Protein AF-A0A940WWC5-F1 (afdb_monomer)

Radius of gyration: 16.7 Å; Cα contacts (8 Å, |Δi|>4): 117; chains: 1; bounding box: 40×42×40 Å

InterPro domains:
  IPR000772 Ricin B, lectin domain [PF00652] (36-91)
  IPR015289 Alpha-L-arabinofuranosidase B, catalytic [PF09206] (1-24)
  IPR035992 Ricin B-like lectins [SSF50370] (35-92)

Structure (mmCIF, N/CA/C/O backbone):
data_AF-A0A940WWC5-F1
#
_entry.id   AF-A0A940WWC5-F1
#
loop_
_atom_site.group_PDB
_atom_site.id
_atom_site.type_symbol
_atom_site.label_atom_id
_atom_site.label_alt_id
_atom_site.label_comp_id
_atom_site.label_asym_id
_atom_site.label_entity_id
_atom_site.label_seq_id
_atom_site.pdbx_PDB_ins_code
_atom_site.Cartn_x
_atom_site.Cartn_y
_atom_site.Cartn_z
_atom_site.occupancy
_atom_site.B_iso_or_equiv
_atom_site.auth_seq_id
_atom_site.auth_comp_id
_atom_site.auth_asym_id
_atom_site.auth_atom_id
_atom_site.pdbx_PDB_model_num
ATOM 1 N N . MET A 1 1 ? -28.560 10.552 23.557 1.00 43.50 1 MET A N 1
ATOM 2 C CA . MET A 1 1 ? -27.553 9.546 23.951 1.00 43.50 1 MET A CA 1
ATOM 3 C C . MET A 1 1 ? -28.151 8.172 23.709 1.00 43.50 1 MET A C 1
ATOM 5 O O . MET A 1 1 ? -28.888 7.698 24.559 1.00 43.50 1 MET A O 1
ATOM 9 N N . THR A 1 2 ? -27.950 7.588 22.524 1.00 44.91 2 THR A N 1
ATOM 10 C CA . THR A 1 2 ? -28.392 6.207 22.280 1.00 44.91 2 THR A CA 1
ATOM 11 C C . THR A 1 2 ? -27.247 5.295 22.713 1.00 44.91 2 THR A C 1
ATOM 13 O O . THR A 1 2 ? -26.209 5.207 22.063 1.00 44.91 2 THR A O 1
ATOM 16 N N . SER A 1 3 ? -27.363 4.763 23.925 1.00 51.34 3 SER A N 1
ATOM 17 C CA . SER A 1 3 ? -26.459 3.767 24.489 1.00 51.34 3 SER A CA 1
ATOM 18 C C . SER A 1 3 ? -26.774 2.428 23.831 1.00 51.34 3 SER A C 1
ATOM 20 O O . SER A 1 3 ? -27.842 1.874 24.085 1.00 51.34 3 SER A O 1
ATOM 22 N N . GLY A 1 4 ? -25.895 1.914 22.973 1.00 53.19 4 GLY A N 1
ATOM 23 C CA . GLY A 1 4 ? -26.160 0.600 22.385 1.00 53.19 4 GLY A CA 1
ATOM 24 C C . GLY A 1 4 ? -25.196 0.082 21.331 1.00 53.19 4 GLY A C 1
ATOM 25 O O . GLY A 1 4 ? -25.270 -1.104 21.035 1.00 53.19 4 GLY A O 1
ATOM 26 N N . PHE A 1 5 ? -24.288 0.892 20.782 1.00 53.03 5 PHE A N 1
ATOM 27 C CA . PHE A 1 5 ? -23.242 0.328 19.929 1.00 53.03 5 PHE A CA 1
ATOM 28 C C . PHE A 1 5 ? -22.150 -0.287 20.818 1.00 53.03 5 PHE A C 1
ATOM 30 O O . PHE A 1 5 ? -21.622 0.420 21.685 1.00 53.03 5 PHE A O 1
ATOM 37 N N . PRO A 1 6 ? -21.858 -1.594 20.679 1.00 56.84 6 PRO A N 1
ATOM 38 C CA . PRO A 1 6 ? -20.749 -2.215 21.379 1.00 56.84 6 PRO A CA 1
ATOM 39 C C . PRO A 1 6 ? -19.458 -1.460 21.061 1.00 56.84 6 PRO A C 1
ATOM 41 O O . PRO A 1 6 ? -19.262 -0.981 19.949 1.00 56.84 6 PRO A O 1
ATOM 44 N N . SER A 1 7 ? -18.577 -1.333 22.052 1.00 62.78 7 SER A N 1
ATOM 45 C CA . SER A 1 7 ? -17.227 -0.828 21.794 1.00 62.78 7 SER A CA 1
ATOM 46 C C . SER A 1 7 ? -16.515 -1.743 20.793 1.00 62.78 7 SER A C 1
ATOM 48 O O . SER A 1 7 ? -16.767 -2.950 20.803 1.00 62.78 7 SER A O 1
ATOM 50 N N . ASP A 1 8 ? -15.572 -1.215 20.009 1.00 63.03 8 ASP A N 1
ATOM 51 C CA . ASP A 1 8 ? -14.730 -2.011 19.098 1.00 63.03 8 ASP A CA 1
ATOM 52 C C . ASP A 1 8 ? -14.120 -3.243 19.802 1.00 63.03 8 ASP A C 1
ATOM 54 O O . ASP A 1 8 ? -13.932 -4.298 19.204 1.00 63.03 8 ASP A O 1
ATOM 58 N N . ALA A 1 9 ? -13.860 -3.147 21.112 1.00 59.44 9 ALA A N 1
ATOM 59 C CA . ALA A 1 9 ? -13.387 -4.256 21.938 1.00 59.44 9 ALA A CA 1
ATOM 60 C C . ALA A 1 9 ? -14.423 -5.384 22.107 1.00 59.44 9 ALA A C 1
ATOM 62 O O . ALA A 1 9 ? -14.067 -6.562 22.082 1.00 59.44 9 ALA A O 1
ATOM 63 N N . THR A 1 10 ? -15.702 -5.042 22.266 1.00 69.38 10 THR A N 1
ATOM 64 C CA . THR A 1 10 ? -16.800 -6.012 22.350 1.00 69.38 10 THR A CA 1
ATOM 65 C C . THR A 1 10 ? -17.033 -6.689 21.000 1.00 69.38 10 THR A C 1
ATOM 67 O O . THR A 1 10 ? -17.206 -7.906 20.959 1.00 69.38 10 THR A O 1
ATOM 70 N N . GLU A 1 11 ? -16.963 -5.941 19.896 1.00 70.19 11 GLU A N 1
ATOM 71 C CA . GLU A 1 11 ? -17.061 -6.516 18.547 1.00 70.19 11 GLU A CA 1
ATOM 72 C C . GLU A 1 11 ? -15.875 -7.442 18.235 1.00 70.19 11 GLU A C 1
ATOM 74 O O . GLU A 1 11 ? -16.070 -8.565 17.767 1.00 70.19 11 GLU A O 1
ATOM 79 N N . ASN A 1 12 ? -14.655 -7.044 18.609 1.00 65.12 12 ASN A N 1
ATOM 80 C CA . ASN A 1 12 ? -13.459 -7.876 18.465 1.00 65.12 12 ASN A CA 1
ATOM 81 C C . ASN A 1 12 ? -13.545 -9.188 19.268 1.00 65.12 12 ASN A C 1
ATOM 83 O O . ASN A 1 12 ? -13.129 -10.238 18.776 1.00 65.12 12 ASN A O 1
ATOM 87 N N . ALA A 1 13 ? -14.101 -9.162 20.486 1.00 71.44 13 ALA A N 1
ATOM 88 C CA . ALA A 1 13 ? -14.259 -10.358 21.320 1.00 71.44 13 ALA A CA 1
ATOM 89 C C . ALA A 1 13 ? -15.280 -11.356 20.740 1.00 71.44 13 ALA A C 1
ATOM 91 O O . ALA A 1 13 ? -15.069 -12.575 20.769 1.00 71.44 13 ALA A O 1
ATOM 92 N N . VAL A 1 14 ? -16.372 -10.847 20.164 1.00 75.12 14 VAL A N 1
ATOM 93 C CA . VAL A 1 14 ? -17.361 -11.672 19.458 1.00 75.12 14 VAL A CA 1
ATOM 94 C C . VAL A 1 14 ? -16.753 -12.257 18.180 1.00 75.12 14 VAL A C 1
ATOM 96 O O . VAL A 1 14 ? -16.875 -13.459 17.947 1.00 75.12 14 VAL A O 1
ATOM 99 N N . GLN A 1 15 ? -16.009 -11.461 17.404 1.00 68.94 15 GLN A N 1
ATOM 100 C CA . GLN A 1 15 ? -15.318 -11.933 16.201 1.00 68.94 15 GLN A CA 1
ATOM 101 C C . GLN A 1 15 ? -14.286 -13.030 16.514 1.00 68.94 15 GLN A C 1
ATOM 103 O O . GLN A 1 15 ? -14.217 -14.024 15.792 1.00 68.94 15 GLN A O 1
ATOM 108 N N . ALA A 1 16 ? -13.528 -12.903 17.609 1.00 67.69 16 ALA A N 1
ATOM 109 C CA . ALA A 1 16 ? -12.581 -13.929 18.057 1.00 67.69 16 ALA A CA 1
ATOM 110 C C . ALA A 1 16 ? -13.276 -15.265 18.378 1.00 67.69 16 ALA A C 1
ATOM 112 O O . ALA A 1 16 ? -12.768 -16.336 18.044 1.00 67.69 16 ALA A O 1
ATOM 113 N N . SER A 1 17 ? -14.470 -15.199 18.970 1.00 76.44 17 SER A N 1
ATOM 114 C CA . SER A 1 17 ? -15.281 -16.376 19.295 1.00 76.44 17 SER A CA 1
ATOM 115 C C . SER A 1 17 ? -15.847 -17.051 18.036 1.00 76.44 17 SER A C 1
ATOM 117 O O . SER A 1 17 ? -15.818 -18.276 17.933 1.00 76.44 17 SER A O 1
ATOM 119 N N . ILE A 1 18 ? -16.292 -16.266 17.047 1.00 72.94 18 ILE A N 1
ATOM 120 C CA . ILE A 1 18 ? -16.783 -16.758 15.746 1.00 72.94 18 ILE A CA 1
ATOM 121 C C . ILE A 1 18 ? -15.658 -17.446 14.953 1.00 72.94 18 ILE A C 1
ATOM 123 O O . ILE A 1 18 ? -15.857 -18.547 14.434 1.00 72.94 18 ILE A O 1
ATOM 127 N N . THR A 1 19 ? -14.461 -16.851 14.920 1.00 71.31 19 THR A N 1
ATOM 128 C CA . THR A 1 19 ? -13.284 -17.440 14.261 1.00 71.31 19 THR A CA 1
ATOM 129 C C . THR A 1 19 ? -12.827 -18.730 14.955 1.00 71.31 19 THR A C 1
ATOM 131 O O . THR A 1 19 ? -12.497 -19.699 14.277 1.00 71.31 19 THR A O 1
ATOM 134 N N . SER A 1 20 ? -12.857 -18.783 16.293 1.00 73.69 20 SER A N 1
ATOM 135 C CA . SER A 1 20 ? -12.545 -19.995 17.075 1.00 73.69 20 SER A CA 1
ATOM 136 C C . SER A 1 20 ? -13.536 -21.138 16.812 1.00 73.69 20 SER A C 1
ATOM 138 O O . SER A 1 20 ? -13.156 -22.305 16.750 1.00 73.69 20 SER A O 1
ATOM 140 N N . ALA A 1 21 ? -14.804 -20.798 16.571 1.00 78.50 21 ALA A N 1
ATOM 141 C CA . ALA A 1 21 ? -15.845 -21.745 16.184 1.00 78.50 21 ALA A CA 1
ATOM 142 C C . ALA A 1 21 ? -15.782 -22.175 14.699 1.00 78.50 21 ALA A C 1
ATOM 144 O O . ALA A 1 21 ? -16.634 -22.942 14.256 1.00 78.50 21 ALA A O 1
ATOM 145 N N . GLY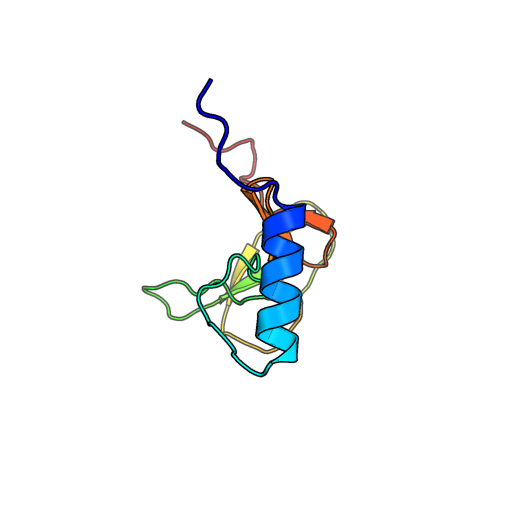 A 1 22 ? -14.791 -21.708 13.927 1.00 65.88 22 GLY A N 1
ATOM 146 C CA . GLY A 1 22 ? -14.560 -22.125 12.538 1.00 65.88 22 GLY A CA 1
ATOM 147 C C . GLY A 1 22 ? -15.454 -21.445 11.497 1.00 65.88 22 GLY A C 1
ATOM 148 O O . GLY A 1 22 ? -15.412 -21.809 10.322 1.00 65.88 22 GLY A O 1
ATOM 149 N N . TYR A 1 23 ? -16.241 -20.442 11.888 1.00 67.12 23 TYR A N 1
ATOM 150 C CA . TYR A 1 23 ? -17.058 -19.669 10.957 1.00 67.12 23 TYR A CA 1
ATOM 151 C C . TYR A 1 23 ? -16.227 -18.519 10.375 1.00 67.12 23 TYR A C 1
ATOM 153 O O . TYR A 1 23 ? -15.961 -17.518 11.037 1.00 67.12 23 TYR A O 1
ATOM 161 N N . SER A 1 24 ? -15.804 -18.639 9.117 1.00 58.69 24 SER A N 1
ATOM 162 C CA . SER A 1 24 ? -15.160 -17.537 8.394 1.00 58.69 24 SER A CA 1
ATOM 163 C C . SER A 1 24 ? -16.216 -16.692 7.682 1.00 58.69 24 SER A C 1
ATOM 165 O O . SER A 1 24 ? -16.731 -17.078 6.635 1.00 58.69 24 SER A O 1
ATOM 167 N N . PHE A 1 25 ? -16.545 -15.525 8.240 1.00 54.50 25 PHE A N 1
ATOM 168 C CA . PHE A 1 25 ? -17.354 -14.525 7.546 1.00 54.50 25 PHE A CA 1
ATOM 169 C C . PHE A 1 25 ? -16.424 -13.578 6.787 1.00 54.50 25 PHE A C 1
ATOM 171 O O . PHE A 1 25 ? -15.683 -12.807 7.390 1.00 54.50 25 PHE A O 1
ATOM 178 N N . SER A 1 26 ? -16.482 -13.612 5.455 1.00 58.12 26 SER A N 1
ATOM 179 C CA . SER A 1 26 ? -15.690 -12.730 4.584 1.00 58.12 26 SER A CA 1
ATOM 180 C C . SER A 1 26 ? -16.121 -11.249 4.646 1.00 58.12 26 SER A C 1
ATOM 182 O O . SER A 1 26 ? -15.605 -10.439 3.881 1.00 58.12 26 SER A O 1
ATOM 184 N N . GLY A 1 27 ? -17.073 -10.901 5.522 1.00 52.09 27 GLY A N 1
ATOM 185 C CA . GLY A 1 27 ? -17.590 -9.544 5.728 1.00 52.09 27 GLY A CA 1
ATOM 186 C C . GLY A 1 27 ? -17.556 -9.067 7.184 1.00 52.09 27 GLY A C 1
ATOM 187 O O . GLY A 1 27 ? -18.251 -8.109 7.511 1.00 52.09 27 GLY A O 1
ATOM 188 N N . GLY A 1 28 ? -16.816 -9.744 8.072 1.00 48.91 28 GLY A N 1
ATOM 189 C CA . GLY A 1 28 ? -16.600 -9.247 9.433 1.00 48.91 28 GLY A CA 1
ATOM 190 C C . GLY A 1 28 ? -15.752 -7.982 9.368 1.00 48.91 28 GLY A C 1
ATOM 191 O O . GLY A 1 28 ? -14.969 -7.819 8.435 1.00 48.91 28 GLY A O 1
ATOM 192 N N . THR A 1 29 ? -15.866 -7.090 10.346 1.00 48.91 29 THR A N 1
ATOM 193 C CA . THR A 1 29 ? -15.087 -5.843 10.481 1.00 48.91 29 THR A CA 1
ATOM 194 C C . THR A 1 29 ? -13.579 -6.068 10.690 1.00 48.91 29 THR A C 1
ATOM 196 O O . THR A 1 29 ? -12.879 -5.229 11.256 1.00 48.91 29 THR A O 1
ATOM 199 N N . THR A 1 30 ? -13.019 -7.164 10.170 1.00 50.06 30 THR A N 1
ATOM 200 C CA . THR A 1 30 ? -11.604 -7.243 9.847 1.00 50.06 30 THR A CA 1
ATOM 201 C C . THR A 1 30 ? -11.330 -6.158 8.816 1.00 50.06 30 THR A C 1
ATOM 203 O O . THR A 1 30 ? -11.569 -6.336 7.623 1.00 50.06 30 THR A O 1
ATOM 206 N N . THR A 1 31 ? -10.843 -5.009 9.286 1.00 53.78 31 THR A N 1
ATOM 207 C CA . THR A 1 31 ? -9.912 -4.170 8.526 1.00 53.78 31 THR A CA 1
ATOM 208 C C . THR A 1 31 ? -9.125 -5.102 7.602 1.00 53.78 31 THR A C 1
ATOM 210 O O . THR A 1 31 ? -8.421 -5.962 8.140 1.00 53.78 31 THR A O 1
ATOM 213 N N . PRO A 1 32 ? -9.288 -5.037 6.264 1.00 55.62 32 PRO A N 1
ATOM 214 C CA . PRO A 1 32 ? -8.550 -5.906 5.364 1.00 55.62 32 PRO A CA 1
ATOM 215 C C . PRO A 1 32 ? -7.073 -5.735 5.697 1.00 55.62 32 PRO A C 1
ATOM 217 O O . PRO A 1 32 ? -6.535 -4.656 5.484 1.00 55.62 32 PRO A O 1
ATOM 220 N N . GLN A 1 33 ? -6.449 -6.726 6.332 1.00 63.81 33 GLN A N 1
ATOM 221 C CA . GLN A 1 33 ? -5.041 -6.664 6.701 1.00 63.81 33 GLN A CA 1
ATOM 222 C C . GLN A 1 33 ? -4.257 -7.243 5.537 1.00 63.81 33 GLN A C 1
ATOM 224 O O . GLN A 1 33 ? -4.368 -8.426 5.228 1.00 63.81 33 GLN A O 1
ATOM 229 N N . GLY A 1 34 ? -3.497 -6.383 4.861 1.00 78.31 34 GLY A N 1
ATOM 230 C CA . GLY A 1 34 ? -2.690 -6.785 3.718 1.00 78.31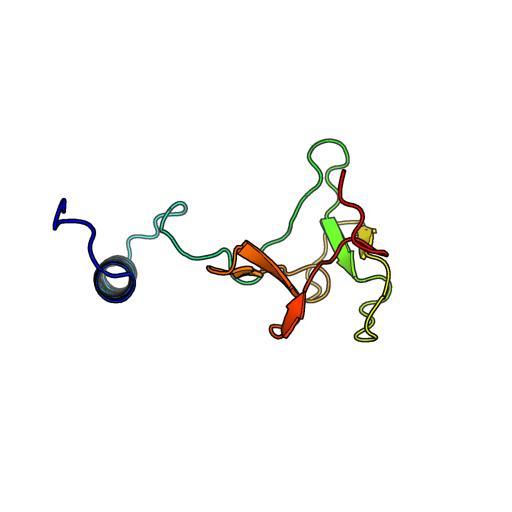 34 GLY A CA 1
ATOM 231 C C . GLY A 1 34 ? -3.507 -7.294 2.525 1.00 78.31 34 GLY A C 1
ATOM 232 O O . GLY A 1 34 ? -3.119 -8.271 1.892 1.00 78.31 34 GLY A O 1
ATOM 233 N N . ALA A 1 35 ? -4.622 -6.646 2.189 1.00 90.06 35 ALA A N 1
ATOM 234 C CA . ALA A 1 35 ? -5.381 -6.962 0.981 1.00 90.06 35 ALA A CA 1
ATOM 235 C C . ALA A 1 35 ? -4.775 -6.289 -0.262 1.00 90.06 35 ALA A C 1
ATOM 237 O O . ALA A 1 35 ? -4.072 -5.284 -0.169 1.00 90.06 35 ALA A O 1
ATOM 238 N N . GLN A 1 36 ? -5.059 -6.830 -1.446 1.00 94.50 36 GLN A N 1
ATOM 239 C CA . GLN A 1 36 ? -4.791 -6.127 -2.701 1.00 94.50 36 GLN A CA 1
ATOM 240 C C . GLN A 1 36 ? -5.915 -5.136 -2.998 1.00 94.50 36 GLN A C 1
ATOM 242 O O . GLN A 1 36 ? -7.091 -5.482 -2.916 1.00 94.50 36 GLN A O 1
ATOM 247 N N . VAL A 1 37 ? -5.548 -3.915 -3.387 1.00 95.12 37 VAL A N 1
ATOM 248 C CA . VAL A 1 37 ? -6.487 -2.933 -3.939 1.00 95.12 37 VAL A CA 1
ATOM 249 C C . VAL A 1 37 ? -6.406 -3.037 -5.456 1.00 95.12 37 VAL A C 1
ATOM 251 O O . VAL A 1 37 ? -5.389 -2.668 -6.039 1.00 95.12 37 VAL A O 1
ATOM 254 N N . VAL A 1 38 ? -7.449 -3.578 -6.087 1.00 96.94 38 VAL A N 1
ATOM 255 C CA . VAL A 1 38 ? -7.478 -3.852 -7.532 1.00 96.94 38 VAL A CA 1
ATOM 256 C C . VAL A 1 38 ? -8.292 -2.778 -8.248 1.00 96.94 38 VAL A C 1
ATOM 258 O O . VAL A 1 38 ? -9.436 -2.506 -7.888 1.00 96.94 38 VAL A O 1
ATOM 261 N N . GLY A 1 39 ? -7.713 -2.171 -9.280 1.00 95.81 39 GLY A N 1
ATOM 262 C CA . GLY A 1 39 ? -8.413 -1.240 -10.154 1.00 95.81 39 GLY A CA 1
ATOM 263 C C . GLY A 1 39 ? -9.489 -1.967 -10.955 1.00 95.81 39 GLY A C 1
ATOM 264 O O . GLY A 1 39 ? -9.176 -2.849 -11.749 1.00 95.81 39 GLY A O 1
ATOM 265 N N . GLY A 1 40 ? -10.754 -1.574 -10.789 1.00 95.94 40 GLY A N 1
ATOM 266 C CA . GLY A 1 40 ? -11.882 -2.268 -11.425 1.00 95.94 40 GLY A CA 1
ATOM 267 C C . GLY A 1 40 ? -11.840 -2.287 -12.958 1.00 95.94 40 GLY A C 1
ATOM 268 O O . GLY A 1 40 ? -12.313 -3.241 -13.561 1.00 95.94 40 GLY A O 1
ATOM 269 N N . GLN A 1 41 ? -11.248 -1.268 -13.593 1.00 96.38 41 GLN A N 1
ATOM 270 C CA . GLN A 1 41 ? -11.111 -1.218 -15.056 1.00 96.38 41 GLN A CA 1
ATOM 271 C C . GLN A 1 41 ? -9.885 -1.976 -15.570 1.00 96.38 41 GLN A C 1
ATOM 273 O O . GLN A 1 41 ? -9.949 -2.627 -16.606 1.00 96.38 41 GLN A O 1
ATOM 278 N N . SER A 1 42 ? -8.753 -1.862 -14.874 1.00 97.19 42 SER A N 1
ATOM 279 C CA . SER A 1 42 ? -7.479 -2.414 -15.341 1.00 97.19 42 SER A CA 1
ATOM 280 C C . SER A 1 42 ? -7.241 -3.853 -14.889 1.00 97.19 42 SER A C 1
ATOM 282 O O . SER A 1 42 ? -6.392 -4.524 -15.463 1.00 97.19 42 SER A O 1
ATOM 284 N N . GLY A 1 43 ? -7.908 -4.306 -13.822 1.00 97.50 43 GLY A N 1
ATOM 285 C CA . GLY A 1 43 ? -7.570 -5.552 -13.131 1.00 97.50 43 GLY A CA 1
ATOM 286 C C . GLY A 1 43 ? -6.188 -5.533 -12.462 1.00 97.50 43 GLY A C 1
ATOM 287 O O . GLY A 1 43 ? -5.715 -6.573 -12.015 1.00 97.50 43 GLY A O 1
ATOM 288 N N . ARG A 1 44 ? -5.526 -4.368 -12.399 1.00 98.44 44 ARG A N 1
ATOM 289 C CA . ARG A 1 44 ? -4.170 -4.190 -11.853 1.00 98.44 44 ARG A CA 1
ATOM 290 C C . ARG A 1 44 ? -4.217 -3.723 -10.404 1.00 98.44 44 ARG A C 1
ATOM 292 O O . ARG A 1 44 ? -5.152 -3.040 -9.992 1.00 98.44 44 ARG A O 1
ATOM 299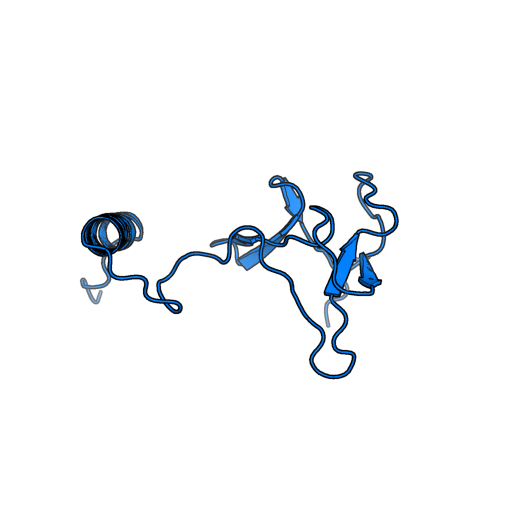 N N . CYS A 1 45 ? -3.191 -4.069 -9.643 1.00 98.25 45 CYS A N 1
ATOM 300 C CA . CYS A 1 45 ? -3.093 -3.804 -8.219 1.00 98.25 45 CYS A CA 1
ATOM 301 C C . CYS A 1 45 ? -2.376 -2.484 -7.923 1.00 98.25 45 CYS A C 1
ATOM 303 O O . CYS A 1 45 ? -1.427 -2.106 -8.609 1.00 98.25 45 CYS A O 1
ATOM 305 N N . LEU A 1 46 ? -2.815 -1.808 -6.862 1.00 98.06 46 LEU A N 1
ATOM 306 C CA . LEU A 1 46 ? -2.118 -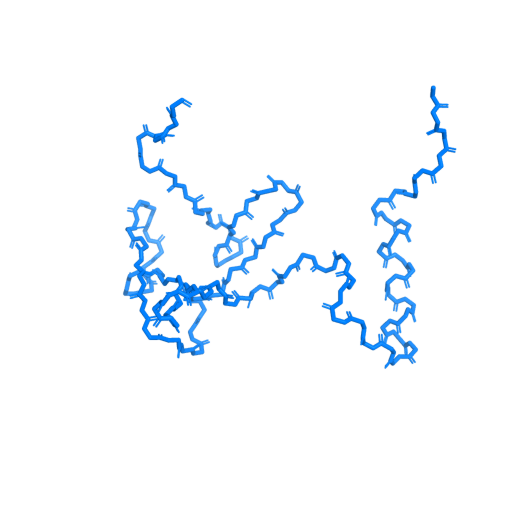0.680 -6.255 1.00 98.06 46 LEU A CA 1
ATOM 307 C C . LEU A 1 46 ? -0.754 -1.147 -5.717 1.00 98.06 46 LEU A C 1
ATOM 309 O O . LEU A 1 46 ? -0.692 -2.008 -4.838 1.00 98.06 46 LEU A O 1
ATOM 313 N N . ASP A 1 47 ? 0.329 -0.583 -6.243 1.00 98.38 47 ASP A N 1
ATOM 314 C CA . ASP A 1 47 ? 1.698 -1.079 -6.078 1.00 98.38 47 ASP A CA 1
ATOM 315 C C . ASP A 1 47 ? 2.662 0.051 -5.708 1.00 98.38 47 ASP A C 1
ATOM 317 O O . ASP A 1 47 ? 2.704 1.092 -6.366 1.00 98.38 47 ASP A O 1
ATOM 321 N N . VAL A 1 48 ? 3.456 -0.148 -4.654 1.00 98.44 48 VAL A N 1
ATOM 322 C CA . VAL A 1 48 ? 4.576 0.751 -4.360 1.00 98.44 48 VAL A CA 1
ATOM 323 C C . VAL A 1 48 ? 5.713 0.465 -5.337 1.00 98.44 48 VAL A C 1
ATOM 325 O O . VAL A 1 48 ? 6.327 -0.607 -5.277 1.00 98.44 48 VAL A O 1
ATOM 328 N N . THR A 1 49 ? 6.013 1.445 -6.194 1.00 98.31 49 THR A N 1
ATOM 329 C CA . THR A 1 49 ? 6.989 1.323 -7.283 1.00 98.31 49 THR A CA 1
ATOM 330 C C . THR A 1 49 ? 8.341 0.817 -6.779 1.00 98.31 49 THR A C 1
ATOM 332 O O . THR A 1 49 ? 8.948 1.394 -5.873 1.00 98.31 49 THR A O 1
ATOM 335 N N . GLY A 1 50 ? 8.807 -0.293 -7.360 1.00 97.56 50 GLY A N 1
ATOM 336 C CA . GLY A 1 50 ? 10.087 -0.921 -7.013 1.00 97.56 50 GLY A CA 1
ATOM 337 C C . GLY A 1 50 ? 10.172 -1.447 -5.575 1.00 97.56 50 GLY A C 1
ATOM 338 O O . GLY A 1 50 ? 11.276 -1.653 -5.081 1.00 97.56 50 GLY A O 1
ATOM 339 N N . ALA A 1 51 ? 9.036 -1.615 -4.886 1.00 97.31 51 ALA A N 1
ATOM 340 C CA . ALA A 1 51 ? 8.963 -1.939 -3.459 1.00 97.31 51 ALA A CA 1
ATOM 341 C C . ALA A 1 51 ? 9.750 -0.966 -2.552 1.00 97.31 51 ALA A C 1
ATOM 343 O O . ALA A 1 51 ? 10.197 -1.335 -1.462 1.00 97.31 51 ALA A O 1
ATOM 344 N N . SER A 1 52 ? 9.929 0.281 -3.003 1.00 97.81 52 SER A N 1
ATOM 345 C CA . SER A 1 52 ? 10.667 1.308 -2.269 1.00 97.81 52 SER A CA 1
ATOM 346 C C . SER A 1 52 ? 9.965 1.672 -0.960 1.00 97.81 52 SER A C 1
ATOM 348 O O . SER A 1 52 ? 8.763 1.917 -0.913 1.00 97.81 52 SER A O 1
ATOM 350 N N . GLN A 1 53 ? 10.742 1.778 0.117 1.00 95.81 53 GLN A N 1
ATOM 351 C CA . GLN A 1 53 ? 10.263 2.251 1.419 1.00 95.81 53 GLN A CA 1
ATOM 352 C C . GLN A 1 53 ? 10.575 3.737 1.660 1.00 95.81 53 GLN A C 1
ATOM 354 O O . GLN A 1 53 ? 10.390 4.247 2.767 1.00 95.81 53 GLN A O 1
ATOM 359 N N . THR A 1 54 ? 11.040 4.457 0.642 1.00 96.94 54 THR A N 1
ATOM 360 C CA . THR A 1 54 ? 11.283 5.899 0.731 1.00 96.94 54 THR A CA 1
ATOM 361 C C . THR A 1 54 ? 9.953 6.651 0.749 1.00 96.94 54 THR A C 1
ATOM 363 O O . THR A 1 54 ? 9.066 6.386 -0.066 1.00 96.94 54 THR A O 1
ATOM 366 N N . ASN A 1 55 ? 9.791 7.593 1.681 1.00 94.62 55 ASN A N 1
ATOM 367 C CA . ASN A 1 55 ? 8.581 8.415 1.750 1.00 94.62 55 ASN A CA 1
ATOM 368 C C . ASN A 1 55 ? 8.425 9.254 0.473 1.00 94.62 55 ASN A C 1
ATOM 370 O O . ASN A 1 55 ? 9.413 9.720 -0.089 1.00 94.62 55 ASN A O 1
ATOM 374 N N . GLY A 1 56 ? 7.184 9.430 0.016 1.00 93.25 56 GLY A N 1
ATOM 375 C CA . GLY A 1 56 ? 6.893 10.122 -1.242 1.00 93.25 56 GLY A CA 1
ATOM 376 C C . GLY A 1 56 ? 7.116 9.280 -2.504 1.00 93.25 56 GLY A C 1
ATOM 377 O O . GLY A 1 56 ? 6.919 9.795 -3.601 1.00 93.25 56 GLY A O 1
ATOM 378 N N . THR A 1 57 ? 7.488 7.996 -2.381 1.00 96.19 57 THR A N 1
ATOM 379 C CA . THR A 1 57 ? 7.479 7.067 -3.525 1.00 96.19 57 THR A CA 1
ATOM 380 C C . THR A 1 57 ? 6.096 7.070 -4.170 1.00 96.19 57 THR A C 1
ATOM 382 O O . THR A 1 57 ? 5.095 6.808 -3.502 1.00 96.19 57 THR A O 1
ATOM 385 N N . GLN A 1 58 ? 6.042 7.339 -5.475 1.00 96.06 58 GLN A N 1
ATOM 386 C CA . GLN A 1 58 ? 4.791 7.313 -6.215 1.00 96.06 58 GLN A CA 1
ATOM 387 C C . GLN A 1 58 ? 4.280 5.877 -6.354 1.00 96.06 58 GLN A C 1
ATOM 389 O O . GLN A 1 58 ? 5.021 4.957 -6.710 1.00 96.06 58 GLN A O 1
ATOM 394 N N . VAL A 1 59 ? 2.997 5.699 -6.062 1.00 97.25 59 VAL A N 1
ATOM 395 C CA . VAL A 1 59 ? 2.285 4.429 -6.204 1.00 97.25 59 VAL A CA 1
ATOM 396 C C . VAL A 1 59 ? 1.747 4.315 -7.632 1.00 97.25 59 VAL A C 1
ATOM 398 O O . VAL A 1 59 ? 1.373 5.318 -8.241 1.00 97.25 59 VAL A O 1
ATOM 401 N N . GLN A 1 60 ? 1.715 3.100 -8.168 1.00 97.81 60 GLN A N 1
ATOM 402 C CA . GLN A 1 60 ? 1.324 2.798 -9.544 1.00 97.81 60 GLN A CA 1
ATOM 403 C C . GLN A 1 60 ? 0.273 1.680 -9.603 1.00 97.81 60 GLN A C 1
ATOM 405 O O . GLN A 1 60 ? 0.014 0.996 -8.613 1.00 97.81 60 GLN A O 1
ATOM 410 N N . LEU A 1 61 ? -0.320 1.477 -10.782 1.00 98.19 61 LEU A N 1
ATOM 411 C CA . LEU A 1 61 ? -1.091 0.271 -11.089 1.00 98.19 61 LEU A CA 1
ATOM 412 C C . LEU A 1 61 ? -0.175 -0.756 -11.757 1.00 98.19 61 LEU A C 1
ATOM 414 O O . LEU A 1 61 ? 0.214 -0.599 -12.919 1.00 98.19 61 LEU A O 1
ATOM 418 N N . TRP A 1 62 ? 0.139 -1.832 -11.044 1.00 98.56 62 TRP A N 1
ATOM 419 C CA . TRP A 1 62 ? 0.993 -2.911 -11.534 1.00 98.56 62 TRP A CA 1
ATOM 420 C C . TRP A 1 62 ? 0.256 -4.247 -11.609 1.00 98.56 62 TRP A C 1
ATOM 422 O O . TRP A 1 62 ? -0.801 -4.418 -11.005 1.00 98.56 62 TRP A O 1
ATOM 432 N N . ASP A 1 63 ? 0.796 -5.201 -12.364 1.00 98.38 63 ASP A N 1
ATOM 433 C CA . ASP A 1 63 ? 0.253 -6.557 -12.368 1.00 98.38 63 ASP A CA 1
ATOM 434 C C . ASP A 1 63 ? 0.217 -7.120 -10.946 1.00 98.38 63 ASP A C 1
ATOM 436 O O . ASP A 1 63 ? 1.146 -6.938 -10.152 1.00 98.38 63 ASP A O 1
ATOM 440 N N . CYS A 1 64 ? -0.895 -7.771 -10.614 1.00 98.00 64 CYS A N 1
ATOM 441 C CA . CYS A 1 64 ? -1.121 -8.296 -9.279 1.00 98.00 64 CYS A CA 1
ATOM 442 C C . CYS A 1 64 ? -0.162 -9.458 -8.991 1.00 98.00 64 CYS A C 1
ATOM 444 O O . CYS A 1 64 ? -0.169 -10.475 -9.681 1.00 98.00 64 CYS A O 1
ATOM 446 N N . GLY A 1 65 ? 0.652 -9.313 -7.948 1.00 94.25 65 GLY A N 1
ATOM 447 C CA . GLY A 1 65 ? 1.611 -10.309 -7.482 1.00 94.25 65 GLY A CA 1
ATOM 448 C C . GLY A 1 65 ? 1.409 -10.684 -6.014 1.00 94.25 65 GLY A C 1
ATOM 449 O O . GLY A 1 65 ? 0.399 -10.362 -5.392 1.00 94.25 65 GLY A O 1
ATOM 450 N N . SER A 1 66 ? 2.383 -11.384 -5.432 1.00 93.75 66 SER A N 1
ATOM 451 C CA . SER A 1 66 ? 2.365 -11.763 -4.012 1.00 93.75 66 SER A CA 1
ATOM 452 C C . S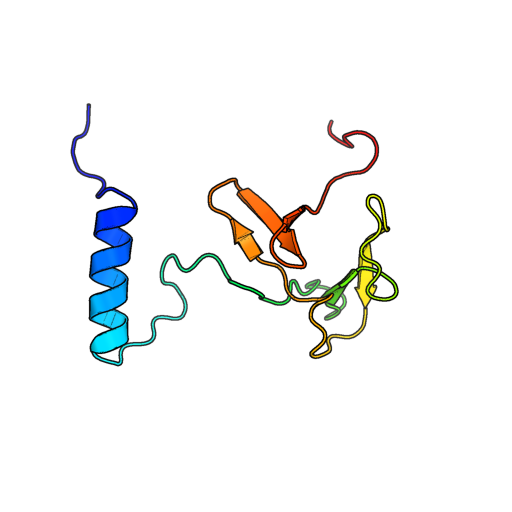ER A 1 66 ? 3.144 -10.810 -3.098 1.00 93.75 66 SER A C 1
ATOM 454 O O . SER A 1 66 ? 3.053 -10.947 -1.877 1.00 93.75 66 SER A O 1
ATOM 456 N N . GLY A 1 67 ? 3.875 -9.847 -3.670 1.00 93.75 67 GLY A N 1
ATOM 457 C CA . GLY A 1 67 ? 4.765 -8.936 -2.952 1.00 93.75 67 GLY A CA 1
ATOM 458 C C . GLY A 1 67 ? 4.057 -8.079 -1.901 1.00 93.75 67 GLY A C 1
ATOM 459 O O . GLY A 1 67 ? 2.921 -7.641 -2.082 1.00 93.75 67 GLY A O 1
ATOM 460 N N . THR A 1 68 ? 4.750 -7.809 -0.792 1.00 95.81 68 THR A N 1
ATOM 461 C CA . THR A 1 68 ? 4.234 -6.985 0.319 1.00 95.81 68 THR A CA 1
ATOM 462 C C . THR A 1 68 ? 3.986 -5.531 -0.083 1.00 95.81 68 THR A C 1
ATOM 464 O O . THR A 1 68 ? 3.171 -4.856 0.536 1.00 95.81 68 THR A O 1
ATOM 467 N N . ASN A 1 69 ? 4.625 -5.067 -1.159 1.00 97.56 69 ASN A N 1
ATOM 468 C CA . ASN A 1 69 ? 4.435 -3.750 -1.766 1.00 97.56 69 ASN A CA 1
ATOM 469 C C . ASN A 1 69 ? 3.063 -3.562 -2.450 1.00 97.56 69 ASN A C 1
ATOM 471 O O . ASN A 1 69 ? 2.756 -2.458 -2.893 1.00 97.56 69 ASN A O 1
ATOM 475 N N . GLN A 1 70 ? 2.245 -4.618 -2.517 1.00 98.12 70 GLN A N 1
ATOM 476 C CA . GLN A 1 70 ? 0.856 -4.596 -2.996 1.00 98.12 70 GLN A CA 1
ATOM 477 C C . GLN A 1 70 ? -0.154 -5.005 -1.9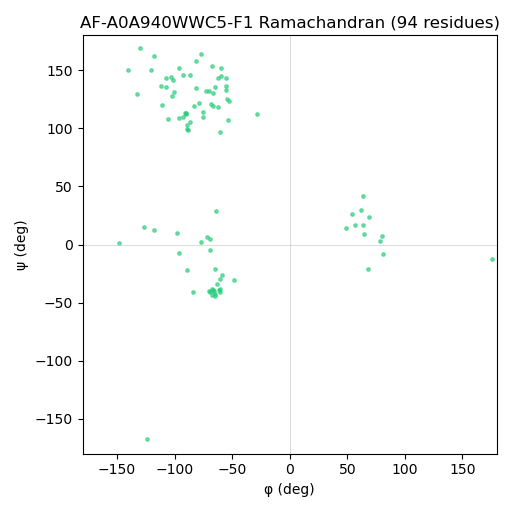10 1.00 98.12 70 GLN A C 1
ATOM 479 O O . GLN A 1 70 ? -1.311 -5.310 -2.207 1.00 98.12 70 GLN A O 1
ATOM 484 N N . ARG A 1 71 ? 0.283 -5.067 -0.646 1.00 96.06 71 ARG A N 1
ATOM 485 C CA . ARG A 1 71 ? -0.541 -5.467 0.498 1.00 96.06 71 ARG A CA 1
ATOM 486 C C . ARG A 1 71 ? -0.881 -4.229 1.313 1.00 96.06 71 ARG A C 1
ATOM 488 O O . ARG A 1 71 ? -0.026 -3.669 1.995 1.00 96.06 71 ARG A O 1
ATOM 495 N N . TRP A 1 72 ? -2.141 -3.827 1.233 1.00 95.12 72 TRP A N 1
ATOM 496 C CA . TRP A 1 72 ? -2.661 -2.617 1.843 1.00 95.12 72 TRP A CA 1
ATOM 497 C C . TRP A 1 72 ? -3.620 -2.951 2.977 1.00 95.12 72 TRP A C 1
ATOM 499 O O . TRP A 1 72 ? -4.471 -3.832 2.859 1.00 95.12 72 TRP A O 1
ATOM 509 N N . THR A 1 73 ? -3.474 -2.222 4.075 1.00 91.75 73 THR A N 1
ATOM 510 C CA . THR A 1 73 ? -4.300 -2.349 5.267 1.00 91.75 73 THR A CA 1
ATOM 511 C C . THR A 1 73 ? -5.169 -1.117 5.430 1.00 91.75 73 THR A C 1
ATOM 513 O O . THR A 1 73 ? -4.637 -0.019 5.575 1.00 91.75 73 THR A O 1
ATOM 516 N N . TYR A 1 74 ? -6.493 -1.284 5.427 1.00 89.38 74 TYR A N 1
ATOM 517 C CA . TYR A 1 74 ? -7.420 -0.170 5.645 1.00 89.38 74 TYR A CA 1
ATOM 518 C C . TYR A 1 74 ? -7.738 0.015 7.129 1.00 89.38 74 TYR A C 1
ATOM 520 O O . TYR A 1 74 ? -8.566 -0.702 7.673 1.00 89.38 74 TYR A O 1
ATOM 528 N N . THR A 1 75 ? -7.081 0.959 7.793 1.00 85.81 75 THR A N 1
ATOM 529 C CA . THR A 1 75 ? -7.167 1.110 9.253 1.00 85.81 75 THR A CA 1
ATOM 530 C C . THR A 1 75 ? -8.466 1.767 9.725 1.00 85.81 75 THR A C 1
ATOM 532 O O . THR A 1 75 ? -9.150 2.457 8.968 1.00 85.81 75 THR A O 1
ATOM 535 N N . 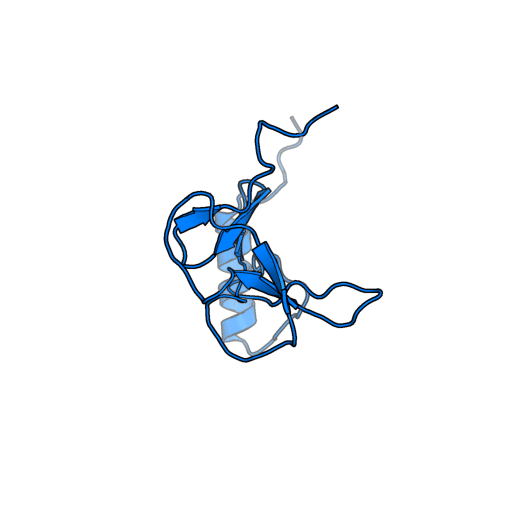SER A 1 76 ? -8.775 1.638 11.022 1.00 85.38 76 SER A N 1
ATOM 536 C CA . SER A 1 76 ? -9.879 2.367 11.674 1.00 85.38 76 SER A CA 1
ATOM 537 C C . SER A 1 76 ? -9.728 3.892 11.578 1.00 85.38 76 SER A C 1
ATOM 539 O O . SER A 1 76 ? -10.722 4.614 11.530 1.00 85.38 76 SER A O 1
ATOM 541 N N . GLY A 1 77 ? -8.490 4.381 11.444 1.00 86.88 77 GLY A N 1
ATOM 542 C CA . GLY A 1 77 ? -8.167 5.773 11.119 1.00 86.88 77 GLY A CA 1
ATOM 543 C C . GLY A 1 77 ? -8.476 6.179 9.672 1.00 86.88 77 GLY A C 1
ATOM 544 O O . GLY A 1 77 ? -8.119 7.282 9.271 1.00 86.88 77 GLY A O 1
ATOM 545 N N . LYS A 1 78 ? -9.124 5.307 8.885 1.00 87.31 78 LYS A N 1
ATOM 546 C CA . LYS A 1 78 ? -9.495 5.507 7.474 1.00 87.31 78 LYS A CA 1
ATOM 547 C C . LYS A 1 78 ? -8.298 5.705 6.540 1.00 87.31 78 LYS A C 1
ATOM 549 O O . LYS A 1 78 ? -8.418 6.364 5.510 1.00 87.31 78 LYS A O 1
ATOM 554 N N . GLN A 1 79 ? -7.156 5.115 6.875 1.00 90.69 79 GLN A N 1
ATOM 555 C CA . GLN A 1 79 ? -5.943 5.180 6.062 1.00 90.69 79 GLN A CA 1
ATOM 556 C C . GLN A 1 79 ? -5.744 3.869 5.312 1.00 90.69 79 GLN A C 1
ATOM 558 O O . GLN A 1 79 ? -5.979 2.801 5.870 1.00 90.69 79 GLN A O 1
ATOM 563 N N . LEU A 1 80 ? -5.227 3.937 4.086 1.00 93.69 80 LEU A N 1
ATOM 564 C CA . LEU A 1 80 ? -4.622 2.778 3.433 1.00 93.69 80 LEU A CA 1
ATOM 565 C C . LEU A 1 80 ? -3.136 2.750 3.778 1.00 93.69 80 LEU A C 1
ATOM 567 O O . LEU A 1 80 ? -2.390 3.641 3.374 1.00 93.69 80 LEU A O 1
ATOM 571 N N . GLN A 1 81 ? -2.712 1.740 4.533 1.00 95.12 81 GLN A N 1
ATOM 572 C CA . GLN A 1 81 ? -1.325 1.571 4.948 1.00 95.12 81 GLN A CA 1
ATOM 573 C C . GLN A 1 81 ? -0.628 0.425 4.219 1.00 95.12 81 GLN A C 1
ATOM 575 O O . GLN A 1 81 ? -1.218 -0.627 4.011 1.00 95.12 81 GLN A O 1
ATOM 580 N N . VAL A 1 82 ? 0.652 0.595 3.905 1.00 95.12 82 VAL A N 1
ATOM 581 C CA . VAL A 1 82 ? 1.551 -0.435 3.369 1.00 95.12 82 VAL A CA 1
ATOM 582 C C . VAL A 1 82 ? 2.736 -0.615 4.316 1.00 95.12 82 VAL A C 1
ATOM 584 O O . VAL A 1 82 ? 3.116 0.306 5.044 1.00 95.12 82 VAL A O 1
ATOM 587 N N . TYR A 1 83 ? 3.292 -1.827 4.366 1.00 94.12 83 TYR A N 1
ATOM 588 C CA . TYR A 1 83 ? 4.392 -2.210 5.271 1.00 94.12 83 TYR A CA 1
ATOM 589 C C . TYR A 1 83 ? 4.113 -1.993 6.774 1.00 94.12 83 TYR A C 1
ATOM 591 O O . TYR A 1 83 ? 5.033 -1.999 7.585 1.00 94.12 83 TYR A O 1
ATOM 599 N N . GLY A 1 84 ? 2.845 -1.818 7.156 1.00 89.38 84 GLY A N 1
ATOM 600 C CA . GLY A 1 84 ? 2.399 -1.687 8.546 1.00 89.38 84 GLY A CA 1
ATOM 601 C C . GLY A 1 84 ? 2.559 -0.299 9.172 1.00 89.38 84 GLY A C 1
ATOM 602 O O . GLY A 1 84 ? 2.060 -0.093 10.272 1.00 89.38 84 GLY A O 1
ATOM 603 N N . ASN A 1 85 ? 3.233 0.648 8.511 1.00 90.56 85 ASN A N 1
ATOM 604 C CA . ASN A 1 85 ? 3.450 1.989 9.068 1.00 90.56 85 ASN A CA 1
ATOM 605 C C . ASN A 1 85 ? 3.526 3.131 8.039 1.00 90.56 85 ASN A C 1
ATOM 607 O O . ASN A 1 85 ? 3.743 4.278 8.432 1.00 90.56 85 ASN A O 1
ATOM 611 N N . LYS A 1 86 ? 3.378 2.863 6.736 1.00 93.75 86 LYS A N 1
ATOM 612 C CA . LYS A 1 86 ? 3.386 3.904 5.697 1.00 93.75 86 LYS A CA 1
ATOM 613 C C . LYS A 1 86 ? 1.993 4.113 5.154 1.00 93.75 86 LYS A C 1
ATOM 615 O O . LYS A 1 86 ? 1.318 3.138 4.864 1.00 93.75 86 LYS A O 1
ATOM 620 N N . CYS A 1 87 ? 1.584 5.363 4.984 1.00 94.81 87 CYS A N 1
ATOM 621 C CA . CYS A 1 87 ? 0.251 5.703 4.497 1.00 94.81 87 CYS A CA 1
ATOM 622 C C . CYS A 1 87 ? 0.291 6.076 3.013 1.00 94.81 87 CYS A C 1
ATOM 624 O O . CYS A 1 87 ? 1.219 6.753 2.570 1.00 94.81 87 CYS A O 1
ATOM 626 N N . LEU A 1 88 ? -0.732 5.660 2.267 1.00 95.12 88 LEU A N 1
ATOM 627 C CA . LEU A 1 88 ? -1.069 6.269 0.987 1.00 95.12 88 LEU A CA 1
ATOM 628 C C . LEU A 1 88 ? -1.543 7.702 1.242 1.00 95.12 88 LEU A C 1
ATOM 630 O O . LEU A 1 88 ? -2.410 7.917 2.088 1.00 95.12 88 LEU A O 1
ATOM 634 N N . ASP A 1 89 ? -0.988 8.652 0.500 1.00 92.75 89 ASP A N 1
ATOM 635 C CA . ASP A 1 89 ? -1.301 10.073 0.623 1.00 92.75 89 ASP A CA 1
ATOM 636 C C . ASP A 1 89 ? -1.368 10.733 -0.758 1.00 92.75 89 ASP A C 1
ATOM 638 O O . ASP A 1 89 ? -0.692 10.306 -1.702 1.00 92.75 89 ASP A O 1
ATOM 642 N N . ALA A 1 90 ? -2.196 11.771 -0.876 1.00 89.44 90 ALA 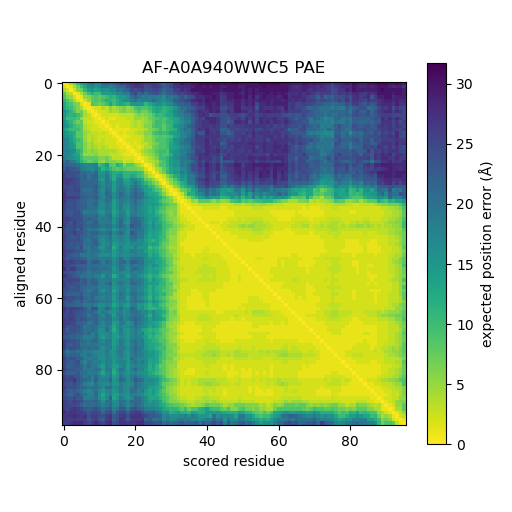A N 1
ATOM 643 C CA . ALA A 1 90 ? -2.260 12.593 -2.074 1.00 89.44 90 ALA A CA 1
ATOM 644 C C . ALA A 1 90 ? -1.150 13.653 -2.026 1.00 89.44 90 ALA A C 1
ATOM 646 O O . ALA A 1 90 ? -1.128 14.514 -1.148 1.00 89.44 90 ALA A O 1
ATOM 647 N N . ASN A 1 91 ? -0.238 13.619 -3.003 1.00 86.81 91 ASN A N 1
ATOM 648 C CA . ASN A 1 91 ? 0.865 14.577 -3.075 1.00 86.81 91 ASN A CA 1
ATOM 649 C C . ASN A 1 91 ? 0.343 16.028 -3.076 1.00 86.81 91 ASN A C 1
ATOM 651 O O . ASN A 1 91 ? -0.579 16.362 -3.820 1.00 86.81 91 ASN A O 1
ATOM 655 N N . GLY A 1 92 ? 0.941 16.887 -2.244 1.00 83.81 92 GLY A N 1
ATOM 656 C CA . GLY A 1 92 ? 0.581 18.303 -2.166 1.00 83.81 92 GLY A CA 1
ATOM 657 C C . GLY A 1 92 ? -0.807 18.544 -1.571 1.00 83.81 92 GLY A C 1
ATOM 658 O O . GLY A 1 92 ? -1.419 19.566 -1.862 1.00 83.81 92 GLY A O 1
ATOM 659 N N . GLN A 1 93 ? -1.310 17.602 -0.770 1.00 75.75 93 GLN A N 1
ATOM 660 C CA . GLN A 1 93 ? -2.644 17.571 -0.166 1.00 75.75 93 GLN A CA 1
ATOM 661 C C . GLN A 1 93 ? -3.815 17.388 -1.134 1.00 75.75 93 GLN A C 1
ATOM 663 O O . GLN A 1 93 ? -4.831 16.898 -0.675 1.00 75.75 93 GLN A O 1
ATOM 668 N N . GLY A 1 94 ? -3.694 17.684 -2.435 1.00 67.50 94 GLY A N 1
ATOM 669 C CA . GLY A 1 94 ? -4.563 17.171 -3.514 1.00 67.50 94 GLY A CA 1
ATOM 670 C C . GLY A 1 94 ? -6.093 17.248 -3.331 1.00 67.50 94 GLY A C 1
ATOM 671 O O . GLY A 1 94 ? -6.814 16.578 -4.067 1.00 67.50 94 GLY A O 1
ATOM 672 N N . THR A 1 95 ? -6.594 18.017 -2.364 1.00 64.06 95 THR A N 1
ATOM 673 C CA . THR A 1 95 ? -8.006 18.116 -1.978 1.00 64.06 95 THR A CA 1
ATOM 674 C C . THR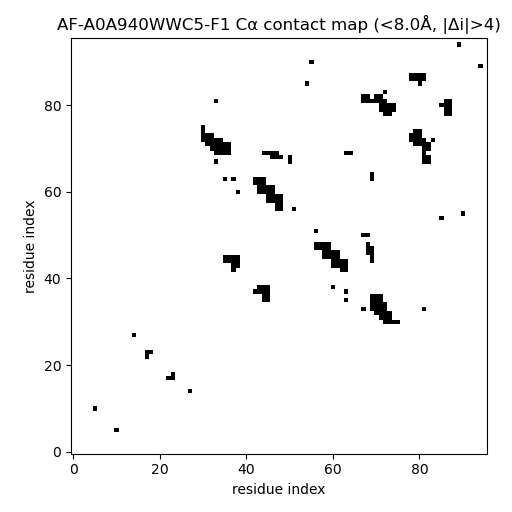 A 1 95 ? -8.622 19.374 -2.583 1.00 64.06 95 THR A C 1
ATOM 676 O O . THR A 1 95 ? -8.044 20.453 -2.448 1.00 64.06 95 THR A O 1
ATOM 679 N N . SER A 1 96 ? -9.786 19.238 -3.224 1.00 58.56 96 SER A N 1
ATOM 680 C CA . SER A 1 96 ? -10.666 20.348 -3.630 1.00 58.56 96 SER A CA 1
ATOM 681 C C . SER A 1 96 ? -11.701 20.667 -2.562 1.00 58.56 96 SER A C 1
ATOM 683 O O . SER A 1 96 ? -12.246 19.676 -2.018 1.00 58.56 96 SER A O 1
#

Nearest PDB structures (foldseek):
  5gqe-assembly1_A  TM=9.766E-01  e=8.214E-06  Streptomyces olivaceoviridis
  1knl-assembly1_A  TM=9.871E-01  e=1.147E-05  Streptomyces lividans
  1v6u-assembly1_B  TM=8.809E-01  e=4.503E-06  Streptomyces olivaceoviridis
  2d1z-assembly1_A  TM=9.897E-01  e=3.338E-05  Streptomyces olivaceoviridis
  8r8a-assembly1_A  TM=9.151E-01  e=1.006E-03  Cucumis melo

Organism: NCBI:txid2806554

Secondary structure (DSSP, 8-state):
----PPPHHHHHHHHHHHHHTT---TTSS---SSB--B-TTT-PEEEEGGG--STTPPEEEE---S-GGG-EEE-TTS-EEETTTEE---GGG---

Sequence (96 aa):
MTSGFPSDATENAVQASITSAGYSFSGGTTTPQGAQVVGGQSGRCLDVTGASQTNGTQVQLWDCGSGTNQRWTYTSGKQLQVYGNKCLDANGQGTS

Foldseek 3Di:
DPPDDDDPVVLVVVVVVCVVVVNDDPPRPPQQFFDWDADPVPRFTFFQPPLDPDPPRDIDGHHDDDDQRRTWGQDPVRFTDGPVPHTDADPPNPDD

pLDDT: mean 81.77, std 17.09, range [43.5, 98.56]

Mean predicted aligned error: 11.92 Å

Solvent-accessible surface area (backbone atoms only — not comparable to full-atom values): 6087 Å² total; per-residue (Å²): 135,86,87,76,79,71,53,73,68,55,52,50,54,51,50,53,52,39,51,73,71,70,53,84,64,96,77,53,90,65,53,47,74,54,35,72,52,62,40,89,88,75,70,21,18,46,26,39,54,92,62,55,86,56,86,86,64,63,70,43,77,35,80,73,74,88,55,64,46,32,22,34,24,46,44,96,85,75,40,47,25,36,86,87,80,42,68,71,76,58,77,92,67,72,74,132